Protein AF-A0A2E3N2R1-F1 (afdb_monomer_lite)

Secondary structure (DSSP, 8-state):
------EEE-TTT--EEE--GGGTTTTTT--SSSHHHHH----

pLDDT: mean 80.96, std 12.09, range [39.47, 90.94]

Sequence (43 aa):
MKAYLKTKICVRCNRPFTWRKKWERDWENVKYCSKRCQKKKQP

Structure (mmCIF, N/CA/C/O backbone):
data_AF-A0A2E3N2R1-F1
#
_entry.id   AF-A0A2E3N2R1-F1
#
loop_
_atom_site.group_PDB
_atom_site.id
_atom_site.type_symbol
_atom_site.label_atom_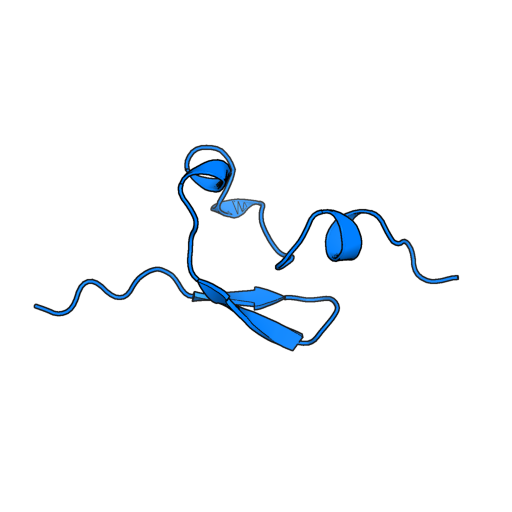id
_atom_site.label_alt_id
_atom_site.label_comp_id
_atom_site.label_asym_id
_atom_site.label_entity_id
_atom_site.label_seq_id
_atom_site.pdbx_PDB_ins_code
_atom_site.Cartn_x
_atom_site.Cartn_y
_atom_site.Cartn_z
_atom_site.occupancy
_atom_site.B_iso_or_equiv
_atom_site.auth_seq_id
_atom_site.auth_comp_id
_atom_site.auth_asym_id
_atom_site.auth_atom_id
_atom_site.pdbx_PDB_model_num
ATOM 1 N N . MET A 1 1 ? 8.482 -14.216 -22.318 1.00 39.47 1 MET A N 1
ATOM 2 C CA . MET A 1 1 ? 7.515 -14.562 -21.250 1.00 39.47 1 MET A CA 1
ATOM 3 C C . MET A 1 1 ? 7.212 -13.308 -20.440 1.00 39.47 1 MET A C 1
ATOM 5 O O . MET A 1 1 ? 8.142 -12.672 -19.964 1.00 39.47 1 MET A O 1
ATOM 9 N N . LYS A 1 2 ? 5.944 -12.880 -20.387 1.00 52.97 2 LYS A N 1
ATOM 10 C CA . LYS A 1 2 ? 5.530 -11.614 -19.760 1.00 52.97 2 LYS A CA 1
ATOM 11 C C . LYS A 1 2 ? 5.668 -11.735 -18.244 1.00 52.97 2 LYS A C 1
ATOM 13 O O . LYS A 1 2 ? 4.931 -12.491 -17.621 1.00 52.97 2 LYS A O 1
ATOM 18 N N . ALA A 1 3 ? 6.619 -11.008 -17.667 1.00 56.59 3 ALA A N 1
ATOM 19 C CA . ALA A 1 3 ? 6.723 -10.843 -16.227 1.00 56.59 3 ALA A CA 1
ATOM 20 C C . ALA A 1 3 ? 5.452 -10.135 -15.737 1.00 56.59 3 ALA A C 1
ATOM 22 O O . ALA A 1 3 ? 5.328 -8.914 -15.832 1.00 56.59 3 ALA A O 1
ATOM 23 N N . TYR A 1 4 ? 4.472 -10.912 -15.276 1.00 59.44 4 TYR A N 1
ATOM 24 C CA . TYR A 1 4 ? 3.291 -10.392 -14.604 1.00 59.44 4 TYR A CA 1
ATOM 25 C C . TYR A 1 4 ? 3.765 -9.742 -13.308 1.00 59.44 4 TYR A C 1
ATOM 27 O O . TYR A 1 4 ? 3.943 -10.405 -12.286 1.00 59.44 4 TYR A O 1
ATOM 35 N N . LEU A 1 5 ? 4.036 -8.438 -13.364 1.00 68.44 5 LEU A N 1
ATOM 36 C CA . LEU A 1 5 ? 4.221 -7.624 -12.172 1.00 68.44 5 LEU A CA 1
ATOM 37 C C . LEU A 1 5 ? 3.046 -7.939 -11.252 1.00 68.44 5 LEU A C 1
ATOM 39 O O . LEU A 1 5 ? 1.902 -7.711 -11.643 1.00 68.44 5 LEU A O 1
ATOM 43 N N . LYS A 1 6 ? 3.323 -8.512 -10.072 1.00 75.25 6 LYS A N 1
ATOM 44 C CA . LYS A 1 6 ? 2.280 -8.917 -9.123 1.00 75.25 6 LYS A CA 1
ATOM 45 C C . LYS A 1 6 ? 1.357 -7.713 -8.911 1.00 75.25 6 LYS A C 1
ATOM 47 O O . LYS A 1 6 ? 1.776 -6.692 -8.363 1.00 75.25 6 LYS A O 1
ATOM 52 N N . THR A 1 7 ? 0.126 -7.808 -9.399 1.00 84.56 7 THR A N 1
ATOM 53 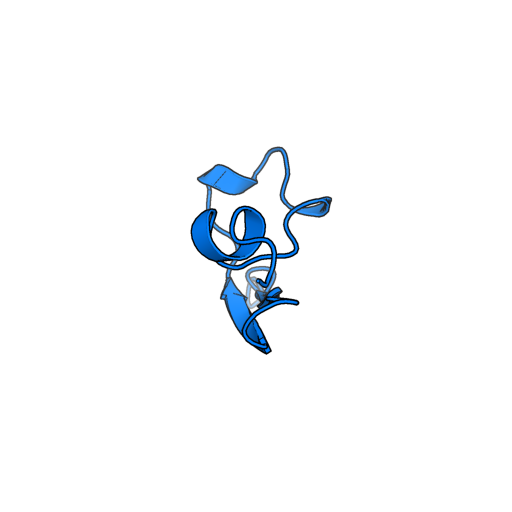C CA . THR A 1 7 ? -0.932 -6.829 -9.170 1.00 84.56 7 THR A CA 1
ATOM 54 C C . THR A 1 7 ? -1.752 -7.304 -7.985 1.00 84.56 7 THR A C 1
ATOM 56 O O . THR A 1 7 ? -2.142 -8.466 -7.901 1.00 84.56 7 THR A O 1
ATOM 59 N N . LYS A 1 8 ? -1.981 -6.411 -7.027 1.00 86.62 8 LYS A N 1
ATOM 60 C CA . LYS A 1 8 ? -2.856 -6.656 -5.880 1.00 86.62 8 LYS A CA 1
ATOM 61 C C . LYS A 1 8 ? -4.021 -5.687 -5.921 1.00 86.62 8 LYS A C 1
ATOM 63 O O . LYS A 1 8 ? -3.915 -4.590 -6.464 1.00 86.62 8 LYS A O 1
ATOM 68 N N . ILE A 1 9 ? -5.140 -6.090 -5.338 1.00 89.00 9 ILE A N 1
ATOM 69 C CA . ILE A 1 9 ? -6.308 -5.227 -5.188 1.00 89.00 9 ILE A CA 1
ATOM 70 C C . ILE A 1 9 ? -6.219 -4.554 -3.823 1.00 89.00 9 ILE A C 1
ATOM 72 O O . ILE A 1 9 ? -5.960 -5.201 -2.809 1.00 89.00 9 ILE A O 1
ATOM 76 N N . CYS A 1 10 ? -6.390 -3.234 -3.792 1.00 90.94 10 CYS A N 1
ATOM 77 C CA . CYS A 1 10 ? -6.440 -2.503 -2.535 1.00 90.94 10 CYS A CA 1
ATOM 78 C C . CYS A 1 10 ? -7.748 -2.826 -1.812 1.00 90.94 10 CYS A C 1
ATOM 80 O O . CYS A 1 10 ? -8.803 -2.433 -2.296 1.00 90.94 10 CYS A O 1
ATOM 82 N N . VA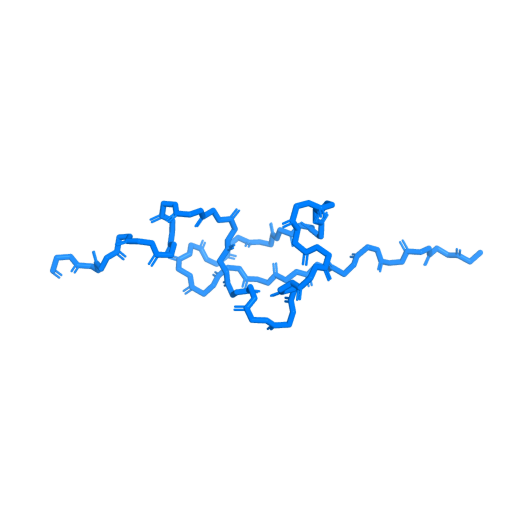L A 1 11 ? -7.686 -3.423 -0.620 1.00 87.50 11 VAL A N 1
ATOM 83 C CA . VAL A 1 11 ? -8.878 -3.767 0.193 1.00 87.50 11 VAL A CA 1
ATOM 84 C C . VAL A 1 11 ? -9.739 -2.541 0.534 1.00 87.50 11 VAL A C 1
ATOM 86 O O . VAL A 1 11 ? -10.896 -2.660 0.906 1.00 87.50 11 VAL A O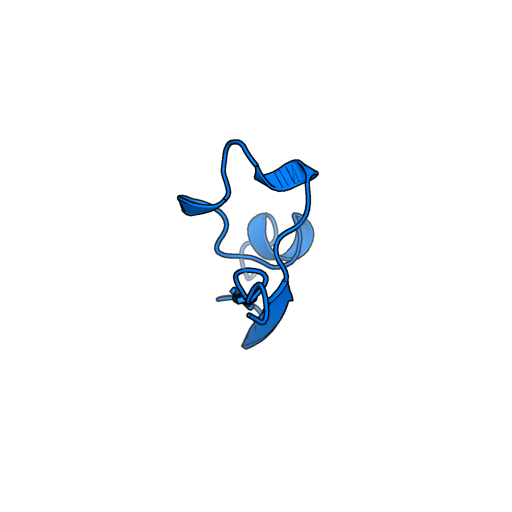 1
ATOM 89 N N . ARG A 1 12 ? -9.179 -1.335 0.409 1.00 86.94 12 ARG A N 1
ATOM 90 C CA . ARG A 1 12 ? -9.820 -0.103 0.866 1.00 86.94 12 ARG A CA 1
ATOM 91 C C . ARG A 1 12 ? -10.451 0.756 -0.223 1.00 86.94 12 ARG A C 1
ATOM 93 O O . ARG A 1 12 ? -11.355 1.525 0.064 1.00 86.94 12 ARG A O 1
ATOM 100 N N . CYS A 1 13 ? -9.909 0.721 -1.435 1.00 89.88 13 CYS A N 1
ATOM 101 C CA . CYS A 1 13 ? -10.457 1.478 -2.565 1.00 89.88 13 CYS A CA 1
ATOM 102 C C . CYS A 1 13 ? -10.801 0.585 -3.755 1.00 89.88 13 CYS A C 1
ATOM 104 O O . CYS A 1 13 ? -11.141 1.109 -4.810 1.00 89.88 13 CYS A O 1
ATOM 106 N N . ASN A 1 14 ? -10.632 -0.732 -3.609 1.00 87.62 14 ASN A N 1
ATOM 107 C CA . ASN A 1 14 ? -10.808 -1.759 -4.635 1.00 87.62 14 ASN A CA 1
ATOM 108 C C . ASN A 1 14 ? -10.069 -1.487 -5.951 1.00 87.62 14 ASN A C 1
ATOM 110 O O . ASN A 1 14 ? -10.344 -2.112 -6.969 1.00 87.62 14 ASN A O 1
ATOM 114 N N . ARG A 1 15 ? -9.080 -0.586 -5.941 1.00 88.50 15 ARG A N 1
ATOM 115 C CA . ARG A 1 15 ? -8.271 -0.296 -7.122 1.00 88.50 15 ARG A CA 1
ATOM 116 C C . ARG A 1 15 ? -7.144 -1.319 -7.246 1.00 88.50 15 ARG A C 1
ATOM 118 O O . ARG A 1 15 ? -6.450 -1.561 -6.247 1.00 88.50 15 ARG A O 1
ATOM 125 N N . PRO A 1 16 ? -6.923 -1.880 -8.445 1.00 88.88 16 PRO A N 1
ATOM 126 C CA . PRO A 1 16 ? -5.746 -2.685 -8.714 1.00 88.88 16 PRO A CA 1
ATOM 127 C C . PRO A 1 16 ? -4.501 -1.799 -8.633 1.00 88.88 16 PRO A C 1
ATOM 129 O O . PRO A 1 16 ? -4.493 -0.654 -9.089 1.00 88.88 16 PRO A O 1
ATOM 132 N N . PHE A 1 17 ? -3.442 -2.314 -8.023 1.00 89.69 17 PHE A N 1
ATOM 133 C CA . PHE A 1 17 ? -2.156 -1.642 -7.942 1.00 89.69 17 PHE A CA 1
ATOM 134 C C . PHE A 1 17 ? -1.026 -2.643 -8.172 1.00 89.69 17 PHE A C 1
ATOM 136 O O . PHE A 1 17 ? -1.084 -3.795 -7.746 1.00 89.69 17 PHE A O 1
ATOM 143 N N . THR A 1 18 ? 0.006 -2.200 -8.877 1.00 89.75 18 THR A N 1
ATOM 144 C CA . THR A 1 18 ? 1.183 -3.002 -9.219 1.00 89.75 18 THR A CA 1
ATOM 145 C C . THR A 1 18 ? 2.217 -2.977 -8.106 1.00 89.75 18 THR A C 1
ATOM 147 O O . THR A 1 18 ? 2.312 -2.000 -7.359 1.00 89.75 18 THR A O 1
ATOM 150 N N . TRP A 1 19 ? 3.019 -4.040 -8.022 1.00 87.12 19 TRP A N 1
ATOM 151 C CA . TRP A 1 19 ? 4.214 -4.088 -7.185 1.00 87.12 19 TRP A CA 1
ATOM 152 C C . TRP A 1 19 ? 5.099 -2.846 -7.380 1.00 87.12 19 TRP A C 1
ATOM 154 O O . TRP A 1 19 ? 5.254 -2.328 -8.486 1.00 87.12 19 TRP A O 1
ATOM 164 N N . ARG A 1 20 ? 5.695 -2.366 -6.286 1.00 86.69 20 ARG A N 1
ATOM 165 C CA . ARG A 1 20 ? 6.649 -1.252 -6.271 1.00 86.69 20 ARG A CA 1
ATOM 166 C C . ARG A 1 20 ? 7.872 -1.678 -5.474 1.00 86.69 20 ARG A C 1
ATOM 168 O O . ARG A 1 20 ? 7.713 -2.291 -4.425 1.00 86.69 20 ARG A O 1
ATOM 175 N N . LYS A 1 21 ? 9.057 -1.225 -5.883 1.00 84.44 21 LYS A N 1
ATOM 176 C CA . LYS A 1 21 ? 10.342 -1.534 -5.227 1.00 84.44 21 LYS A CA 1
ATOM 177 C C . LYS A 1 21 ? 10.358 -1.274 -3.716 1.00 84.44 21 LYS A C 1
ATOM 179 O O . LYS A 1 21 ? 10.889 -2.059 -2.948 1.00 84.44 21 LYS A O 1
ATOM 184 N N . LYS A 1 22 ? 9.653 -0.237 -3.251 1.00 83.56 22 LYS A N 1
ATOM 185 C CA . LYS A 1 22 ? 9.497 0.070 -1.813 1.00 83.56 22 LYS A CA 1
ATOM 186 C C . LYS A 1 22 ? 8.812 -1.031 -0.984 1.00 83.56 22 LYS A C 1
ATOM 188 O O . LYS A 1 22 ? 8.771 -0.930 0.237 1.00 83.56 22 LYS A O 1
ATOM 193 N N . TRP A 1 23 ? 8.173 -1.993 -1.644 1.00 87.88 23 TRP A N 1
ATOM 194 C CA . TRP A 1 23 ? 7.446 -3.093 -1.026 1.00 87.88 23 TRP A CA 1
ATOM 195 C C . TRP A 1 23 ? 8.182 -4.421 -1.138 1.00 87.88 23 TRP A C 1
ATOM 197 O O . TRP A 1 23 ? 7.643 -5.409 -0.676 1.00 87.88 23 TRP A O 1
ATOM 207 N N . GLU A 1 24 ? 9.387 -4.463 -1.702 1.00 87.19 24 GLU A N 1
ATOM 208 C CA . GLU A 1 24 ? 10.166 -5.696 -1.878 1.00 87.19 24 GLU A CA 1
ATOM 209 C C . GLU A 1 24 ? 10.228 -6.561 -0.610 1.00 87.19 24 GLU A C 1
ATOM 211 O O . GLU A 1 24 ? 9.946 -7.751 -0.671 1.00 87.19 24 GLU A O 1
ATOM 216 N N . ARG A 1 25 ? 10.459 -5.933 0.547 1.00 86.75 25 ARG A N 1
ATOM 217 C CA . ARG A 1 25 ? 10.540 -6.596 1.859 1.00 86.75 25 ARG A CA 1
ATOM 218 C C . ARG A 1 25 ? 9.202 -6.977 2.508 1.00 86.75 25 ARG A C 1
ATOM 220 O O . ARG A 1 25 ? 9.162 -7.882 3.324 1.00 86.75 25 ARG A O 1
ATOM 227 N N . ASP A 1 26 ? 8.111 -6.285 2.174 1.00 87.06 26 ASP A N 1
ATOM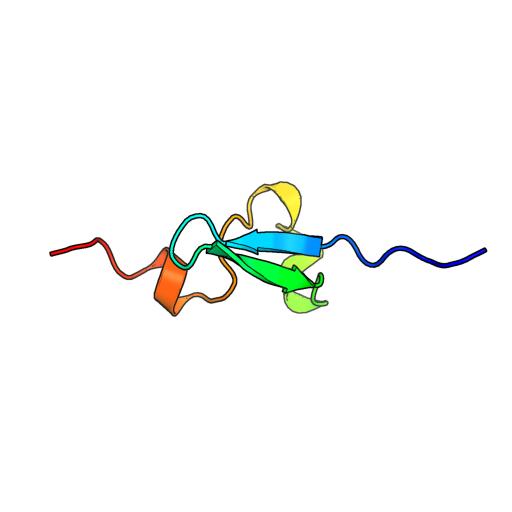 228 C CA . ASP A 1 26 ? 6.825 -6.380 2.893 1.00 87.06 26 ASP A CA 1
ATOM 229 C C . ASP A 1 26 ? 5.650 -6.721 1.958 1.00 87.06 26 ASP A C 1
ATOM 231 O O . ASP A 1 26 ? 4.487 -6.634 2.353 1.00 87.06 26 ASP A O 1
ATOM 235 N N . TRP A 1 27 ? 5.910 -7.062 0.693 1.00 86.69 27 TRP A N 1
ATOM 236 C CA . TRP A 1 27 ? 4.887 -7.150 -0.355 1.00 86.69 27 TRP A CA 1
ATOM 237 C C . TRP A 1 27 ? 3.751 -8.113 -0.011 1.00 86.69 27 TRP A C 1
ATOM 239 O O . TRP A 1 27 ? 2.592 -7.872 -0.362 1.00 86.69 27 TRP A O 1
ATOM 249 N N . GLU A 1 28 ? 4.061 -9.195 0.693 1.00 86.38 28 GLU A N 1
ATOM 250 C CA . GLU A 1 28 ? 3.074 -10.171 1.152 1.00 86.38 28 GLU A CA 1
ATOM 251 C C . GLU A 1 28 ? 2.057 -9.538 2.110 1.00 86.38 28 GLU A C 1
ATOM 253 O O . GLU A 1 28 ? 0.852 -9.733 1.937 1.00 86.38 28 GLU A O 1
ATOM 258 N N . ASN A 1 29 ? 2.521 -8.648 2.990 1.00 86.69 29 ASN A N 1
ATOM 259 C CA . ASN A 1 29 ? 1.711 -7.899 3.952 1.00 86.69 29 ASN A CA 1
ATOM 260 C C . ASN A 1 29 ? 1.013 -6.664 3.348 1.00 86.69 29 ASN A C 1
ATOM 262 O O . ASN A 1 29 ? 0.069 -6.120 3.933 1.00 86.69 29 ASN A O 1
ATOM 266 N N . VAL A 1 30 ? 1.433 -6.199 2.166 1.00 87.06 30 VAL A N 1
ATOM 267 C CA . VAL A 1 30 ? 0.841 -5.026 1.505 1.00 87.06 30 VAL A CA 1
ATOM 268 C C . VAL A 1 30 ? -0.519 -5.379 0.890 1.00 87.06 30 VAL A C 1
ATOM 270 O O . VAL A 1 30 ? -0.615 -5.972 -0.183 1.00 87.06 30 VAL A O 1
ATOM 273 N N . LYS A 1 31 ? -1.589 -4.943 1.564 1.00 87.00 31 LYS A N 1
ATOM 274 C CA . LYS A 1 31 ? -2.999 -5.066 1.130 1.00 87.00 31 LYS A CA 1
ATOM 275 C C . LYS A 1 31 ? -3.591 -3.764 0.570 1.00 87.00 31 LYS A C 1
ATOM 277 O O . LYS A 1 31 ? -4.744 -3.727 0.147 1.00 87.00 31 LYS A O 1
ATOM 282 N N . TYR A 1 32 ? -2.819 -2.676 0.587 1.00 89.81 32 TYR A N 1
ATOM 283 C CA . TYR A 1 32 ? -3.299 -1.328 0.282 1.00 89.81 32 TYR A CA 1
ATOM 284 C C . TYR A 1 32 ? -2.405 -0.623 -0.738 1.00 89.81 32 TYR A C 1
ATOM 286 O O . TYR A 1 32 ? -1.182 -0.655 -0.628 1.00 89.81 32 TYR A O 1
ATOM 294 N N . CYS A 1 33 ? -3.007 0.119 -1.672 1.00 88.81 33 CYS A N 1
ATOM 295 C CA . CYS A 1 33 ? -2.272 0.839 -2.720 1.00 88.81 33 CYS A CA 1
ATOM 296 C C . CYS A 1 33 ? -1.392 1.989 -2.190 1.00 88.81 33 CYS A C 1
ATOM 298 O O . CYS A 1 33 ? -0.476 2.461 -2.867 1.00 88.81 33 CYS A O 1
ATOM 300 N N . SER A 1 34 ? -1.664 2.482 -0.980 1.00 84.62 34 SER A N 1
ATOM 301 C CA . SER A 1 34 ? -0.995 3.645 -0.398 1.00 84.62 34 SER A CA 1
ATOM 302 C C . SER A 1 34 ? -1.011 3.602 1.128 1.00 84.62 34 SER A C 1
ATOM 304 O O . SER A 1 34 ? -1.944 3.076 1.735 1.00 84.62 34 SER A O 1
ATOM 306 N N . LYS A 1 35 ? -0.014 4.244 1.760 1.00 82.62 35 LYS A N 1
ATOM 307 C CA . LYS A 1 35 ? 0.016 4.433 3.222 1.00 82.62 35 LYS A CA 1
ATOM 308 C C . LYS A 1 35 ? -1.222 5.185 3.722 1.00 82.62 35 LYS A C 1
ATOM 310 O O . LYS A 1 35 ? -1.670 4.927 4.826 1.00 82.62 35 LYS A O 1
ATOM 315 N N . ARG A 1 36 ? -1.823 6.056 2.900 1.00 84.88 36 ARG A N 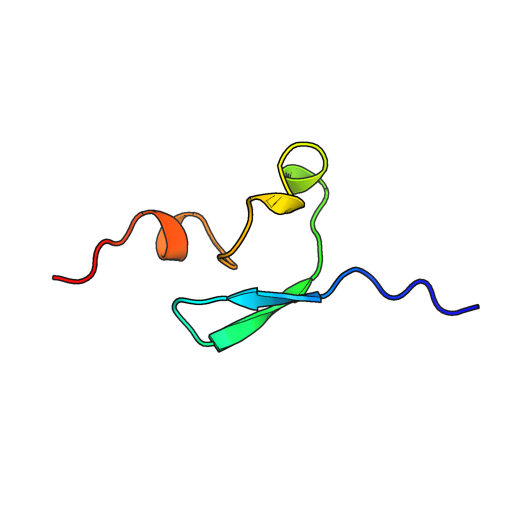1
ATOM 316 C CA . ARG A 1 36 ? -3.101 6.721 3.205 1.00 84.88 36 ARG A CA 1
ATOM 317 C C . ARG A 1 36 ? -4.245 5.713 3.329 1.00 84.88 36 ARG A C 1
ATOM 319 O O . ARG A 1 36 ? -5.020 5.798 4.272 1.00 84.88 36 ARG A O 1
ATOM 326 N N . CYS A 1 37 ? -4.326 4.748 2.408 1.00 88.69 37 CYS A N 1
ATOM 327 C CA . CYS A 1 37 ? -5.329 3.683 2.455 1.00 88.69 37 CYS A CA 1
ATOM 328 C C . CYS A 1 37 ? -5.081 2.658 3.567 1.00 88.69 37 CYS A C 1
ATOM 330 O O . CYS A 1 37 ? -6.036 2.026 3.996 1.00 88.69 37 CYS A O 1
ATOM 332 N N . GLN A 1 38 ? -3.842 2.515 4.037 1.00 83.56 38 GLN A N 1
ATOM 333 C CA . GLN A 1 38 ? -3.511 1.707 5.212 1.00 83.56 38 GLN A CA 1
ATOM 334 C C . GLN A 1 38 ? -3.828 2.446 6.524 1.00 83.56 38 GLN A C 1
ATOM 336 O O . GLN A 1 38 ? -4.407 1.862 7.429 1.00 83.56 38 GLN A O 1
ATOM 341 N N . LYS A 1 39 ? -3.444 3.729 6.632 1.00 81.75 39 LYS A N 1
ATOM 342 C CA . LYS A 1 39 ? -3.542 4.523 7.869 1.00 81.75 39 LYS A CA 1
ATOM 343 C C . LYS A 1 39 ? -4.915 5.104 8.140 1.00 81.75 39 LYS A C 1
ATOM 345 O O . LYS A 1 39 ? -5.237 5.311 9.303 1.00 81.75 39 LYS A O 1
ATOM 350 N N . LYS A 1 40 ? -5.709 5.429 7.116 1.00 76.38 40 LYS A N 1
ATOM 351 C CA . LYS A 1 40 ? -7.070 5.882 7.392 1.00 76.38 40 LYS A CA 1
ATOM 352 C C . LYS A 1 40 ? -7.806 4.679 8.028 1.00 76.38 40 LYS A C 1
ATOM 354 O O . LYS A 1 40 ? -8.220 3.767 7.321 1.00 76.38 40 LYS A O 1
ATOM 359 N N . LYS A 1 41 ? -8.012 4.637 9.338 1.00 62.09 41 LYS A N 1
ATOM 360 C CA . LYS A 1 41 ? -9.185 3.922 9.857 1.00 62.09 41 LYS A CA 1
ATOM 361 C C . LYS A 1 41 ? -10.400 4.652 9.269 1.00 62.09 41 LYS A C 1
ATOM 363 O O . LYS A 1 41 ? -10.306 5.850 8.991 1.00 62.09 41 LYS A O 1
ATOM 368 N N . GLN A 1 42 ? -11.444 3.933 8.864 1.00 62.22 42 GLN A N 1
ATOM 369 C CA . GLN A 1 42 ? -12.691 4.636 8.544 1.00 62.22 42 GLN A CA 1
ATOM 370 C C . GLN A 1 42 ? -13.096 5.460 9.785 1.00 62.22 42 GLN A C 1
ATOM 372 O O . GLN A 1 42 ? -12.684 5.066 10.882 1.00 62.22 42 GLN A O 1
ATOM 377 N N . PRO A 1 43 ? -13.759 6.617 9.622 1.00 59.25 43 PRO A N 1
ATOM 378 C CA . PRO A 1 43 ? -14.457 7.223 10.751 1.00 59.25 43 PRO A CA 1
ATOM 379 C C . PRO A 1 43 ? -15.425 6.214 11.379 1.00 59.25 43 PRO A C 1
ATOM 381 O O . PRO A 1 43 ? -15.904 5.324 10.633 1.00 59.25 43 PRO A O 1
#

Foldseek 3Di:
DDPPQDWAQQPQPRDIDGDDPVCPPPVVVDNHNDPCSVPDDDD

Radius of gyration: 11.32 Å; chains: 1; bounding box: 25×22×32 Å